Protein AF-A0P2T3-F1 (afdb_monomer)

Structure (mmCIF, N/CA/C/O backbone):
data_AF-A0P2T3-F1
#
_entry.id   AF-A0P2T3-F1
#
loop_
_atom_site.group_PDB
_atom_site.id
_atom_site.type_symbol
_atom_site.label_atom_id
_atom_site.label_alt_id
_atom_site.label_comp_id
_atom_site.label_asym_id
_atom_site.label_entity_id
_atom_site.label_seq_id
_atom_site.pdbx_PDB_ins_code
_atom_site.Cartn_x
_atom_site.Cartn_y
_atom_site.Cartn_z
_atom_site.occupancy
_atom_site.B_iso_or_equiv
_atom_site.auth_seq_id
_atom_site.auth_comp_id
_atom_site.auth_asym_id
_atom_site.auth_atom_id
_atom_site.pdbx_PDB_model_num
ATOM 1 N N . MET A 1 1 ? -27.610 -20.631 12.001 1.00 33.09 1 MET A N 1
ATOM 2 C CA . MET A 1 1 ? -28.183 -20.087 10.751 1.00 33.09 1 MET A CA 1
ATOM 3 C C . MET A 1 1 ? -27.305 -18.939 10.280 1.00 33.09 1 MET A C 1
ATOM 5 O O . MET A 1 1 ? -27.291 -17.907 10.931 1.00 33.09 1 MET A O 1
ATOM 9 N N . ARG A 1 2 ? -26.510 -19.128 9.223 1.00 37.62 2 ARG A N 1
ATOM 10 C CA . ARG A 1 2 ? -25.760 -18.044 8.573 1.00 37.62 2 ARG A CA 1
ATOM 11 C C .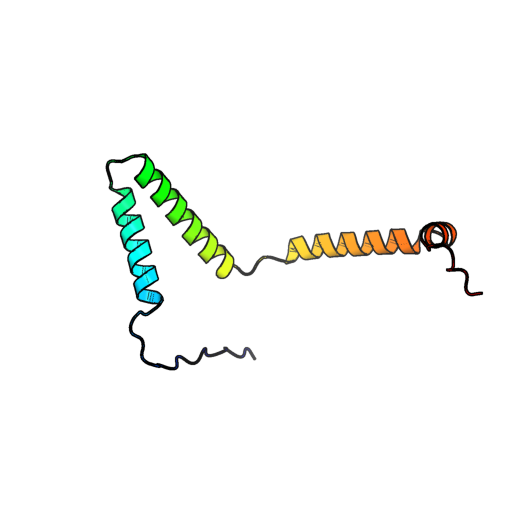 ARG A 1 2 ? -26.301 -17.927 7.154 1.00 37.62 2 ARG A C 1
ATOM 13 O O . ARG A 1 2 ? -26.164 -18.867 6.378 1.00 37.62 2 ARG A O 1
ATOM 20 N N . GLN A 1 3 ? -26.977 -16.823 6.850 1.00 42.22 3 GLN A N 1
ATOM 21 C CA . GLN A 1 3 ? -27.349 -16.497 5.479 1.00 42.22 3 GLN A CA 1
ATOM 22 C C . GLN A 1 3 ? -26.072 -16.110 4.728 1.00 42.22 3 GLN A C 1
ATOM 24 O O . GLN A 1 3 ? -25.438 -15.105 5.037 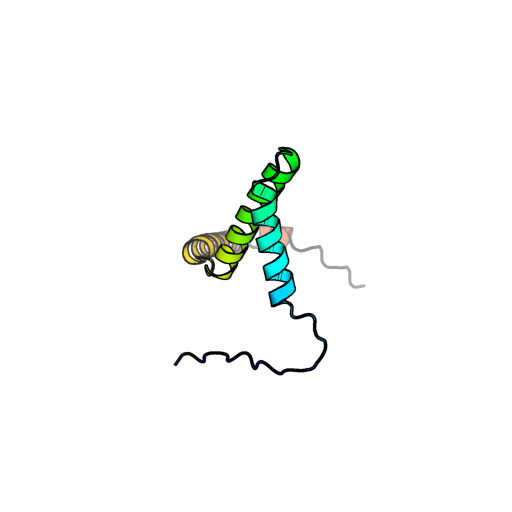1.00 42.22 3 GLN A O 1
ATOM 29 N N . MET A 1 4 ? -25.673 -16.944 3.769 1.00 31.72 4 MET A N 1
ATOM 30 C CA . MET A 1 4 ? -24.706 -16.576 2.741 1.00 31.72 4 MET A CA 1
ATOM 31 C C . MET A 1 4 ? -25.421 -15.642 1.765 1.00 31.72 4 MET A C 1
ATOM 33 O O . MET A 1 4 ? -26.318 -16.069 1.041 1.00 31.72 4 MET A O 1
ATOM 37 N N . CYS A 1 5 ? -25.043 -14.365 1.750 1.00 31.53 5 CYS A N 1
ATOM 38 C CA . CYS A 1 5 ? -25.449 -13.454 0.686 1.00 31.53 5 CYS A CA 1
ATOM 39 C C . CYS A 1 5 ? -24.787 -13.899 -0.624 1.00 31.53 5 CYS A C 1
ATOM 41 O O . CYS A 1 5 ? -23.613 -13.633 -0.873 1.00 31.53 5 CYS A O 1
ATOM 43 N N . THR A 1 6 ? -25.544 -14.586 -1.475 1.00 42.34 6 THR A N 1
ATOM 44 C CA . THR A 1 6 ? -25.169 -14.850 -2.864 1.00 42.34 6 THR A CA 1
ATOM 45 C C . THR A 1 6 ? -25.260 -13.550 -3.659 1.00 42.34 6 THR A C 1
ATOM 47 O O . THR A 1 6 ? -26.355 -13.097 -3.997 1.00 42.34 6 THR A O 1
ATOM 50 N N . VAL A 1 7 ? -24.116 -12.940 -3.973 1.00 43.72 7 VAL A N 1
ATOM 51 C CA . VAL A 1 7 ? -24.062 -11.822 -4.924 1.00 43.72 7 VAL A CA 1
ATOM 52 C C . VAL A 1 7 ? -24.366 -12.371 -6.320 1.00 43.72 7 VAL A C 1
ATOM 54 O O . VAL A 1 7 ? -23.559 -13.055 -6.948 1.00 43.72 7 VAL A O 1
ATOM 57 N N . SER A 1 8 ? -25.588 -12.100 -6.771 1.00 36.72 8 SER A N 1
ATOM 58 C CA . SER A 1 8 ? -26.141 -12.481 -8.069 1.00 36.72 8 SER A CA 1
ATOM 59 C C . SER A 1 8 ? -25.348 -11.840 -9.213 1.00 36.72 8 SER A C 1
ATOM 61 O O . SER A 1 8 ? -25.463 -10.643 -9.475 1.00 36.72 8 SER A O 1
ATOM 63 N N . ARG A 1 9 ? -24.589 -12.658 -9.946 1.00 47.00 9 ARG A N 1
ATOM 64 C CA . ARG A 1 9 ? -23.812 -12.264 -11.127 1.00 47.00 9 ARG A CA 1
ATOM 65 C C . ARG A 1 9 ? -24.748 -12.117 -12.340 1.00 47.00 9 ARG A C 1
ATOM 67 O O . ARG A 1 9 ? -24.907 -13.048 -13.122 1.00 47.00 9 ARG A O 1
ATOM 74 N N . LYS A 1 10 ? -25.423 -10.970 -12.485 1.00 42.31 10 LYS A N 1
ATOM 75 C CA . LYS A 1 10 ? -26.182 -10.657 -13.711 1.00 42.31 10 LYS A CA 1
ATOM 76 C C . LYS A 1 10 ? -25.234 -10.077 -14.763 1.00 42.31 10 LYS A C 1
ATOM 78 O O . LYS A 1 10 ? -24.703 -8.985 -14.606 1.00 42.31 10 LYS A O 1
ATOM 83 N N . SER A 1 11 ? -25.034 -10.872 -15.809 1.00 49.56 11 SER A N 1
ATOM 84 C CA . SER A 1 11 ? -24.475 -10.498 -17.107 1.00 49.56 11 SER A CA 1
ATOM 85 C C . SER A 1 11 ? -25.332 -9.406 -17.755 1.00 49.56 11 SER A C 1
ATOM 87 O O . SER A 1 11 ? -26.511 -9.640 -18.011 1.00 49.56 11 SER A O 1
ATOM 89 N N . LEU A 1 12 ? -24.744 -8.238 -18.024 1.00 42.19 12 LEU A N 1
ATOM 90 C CA . LEU A 1 12 ? -25.214 -7.291 -19.036 1.00 42.19 12 LEU A CA 1
ATOM 91 C C . LEU A 1 12 ? -23.986 -6.751 -19.780 1.00 42.19 12 LEU A C 1
ATOM 93 O O . LEU A 1 12 ? -23.000 -6.351 -19.164 1.00 42.19 12 LEU A O 1
ATOM 97 N N . GLY A 1 13 ? -24.044 -6.852 -21.108 1.00 42.91 13 GLY A N 1
ATOM 98 C CA . GLY A 1 13 ? -22.952 -6.607 -22.045 1.00 42.91 13 GLY A CA 1
ATOM 99 C C . GLY A 1 13 ? -22.345 -5.206 -21.964 1.00 42.91 13 GLY A C 1
ATOM 100 O O . GLY A 1 13 ? -23.036 -4.213 -21.759 1.00 42.91 13 GLY A O 1
ATOM 101 N N . GLY A 1 14 ? -21.027 -5.167 -22.149 1.00 39.50 14 GLY A N 1
ATOM 102 C CA . GLY A 1 14 ? -20.171 -3.990 -22.030 1.00 39.50 14 GLY A CA 1
ATOM 103 C C . GLY A 1 14 ? -18.766 -4.457 -21.674 1.00 39.50 14 GLY A C 1
ATOM 104 O O . GLY A 1 14 ? -18.350 -4.392 -20.523 1.00 39.50 14 GLY A O 1
ATOM 105 N N . THR A 1 15 ? -18.092 -5.068 -22.645 1.00 45.81 15 THR A N 1
ATOM 106 C CA . THR A 1 15 ? -16.933 -5.958 -22.492 1.00 45.81 15 THR A CA 1
ATOM 107 C C . THR A 1 15 ? -15.648 -5.223 -22.093 1.00 45.81 15 THR A C 1
ATOM 109 O O . THR A 1 15 ? -14.676 -5.171 -22.838 1.00 45.81 15 THR A O 1
ATOM 112 N N . GLN A 1 16 ? -15.610 -4.683 -20.880 1.00 46.03 16 GLN A N 1
ATOM 113 C CA . GLN A 1 16 ? -14.363 -4.529 -20.145 1.00 46.03 16 GLN A CA 1
ATOM 114 C C . GLN A 1 16 ? -14.628 -4.966 -18.714 1.00 46.03 16 GLN A C 1
ATOM 116 O O . GLN A 1 16 ? -15.098 -4.207 -17.867 1.00 46.03 16 GLN A O 1
ATOM 121 N N . ASP A 1 17 ? -14.397 -6.250 -18.485 1.00 48.78 17 ASP A N 1
ATOM 122 C CA . ASP A 1 17 ? -14.609 -6.839 -17.187 1.00 48.78 17 ASP A CA 1
ATOM 123 C C . ASP A 1 17 ? -13.588 -6.234 -16.190 1.00 48.78 17 ASP A C 1
ATOM 125 O O . ASP A 1 17 ? -12.413 -5.993 -16.489 1.00 48.78 17 ASP A O 1
ATOM 129 N N . TRP A 1 18 ? -14.055 -5.906 -14.989 1.00 42.66 18 TRP A N 1
ATOM 130 C CA . TRP A 1 18 ? -13.238 -5.273 -13.952 1.00 42.66 18 TRP A CA 1
ATOM 131 C C . TRP A 1 18 ? -12.142 -6.210 -13.404 1.00 42.66 18 TRP A C 1
ATOM 133 O O . TRP A 1 18 ? -11.209 -5.754 -12.742 1.00 42.66 18 TRP A O 1
ATOM 143 N N . TRP A 1 19 ? -12.221 -7.502 -13.717 1.00 45.81 19 TRP A N 1
ATOM 144 C CA . TRP A 1 19 ? -11.285 -8.561 -13.353 1.00 45.81 19 TRP A CA 1
ATOM 145 C C . TRP A 1 19 ? -10.085 -8.612 -14.331 1.00 45.81 19 TRP A C 1
ATOM 147 O O . TRP A 1 19 ? -8.951 -8.722 -13.870 1.00 45.81 19 TRP A O 1
ATOM 157 N N . THR A 1 20 ? -10.265 -8.390 -15.643 1.00 57.72 20 THR A N 1
ATOM 158 C CA . THR A 1 20 ? -9.188 -8.266 -16.647 1.00 57.72 20 THR A CA 1
ATOM 159 C C . THR A 1 20 ? -8.403 -6.980 -16.463 1.00 57.72 20 THR A C 1
ATOM 161 O O . THR A 1 20 ? -7.196 -6.957 -16.695 1.00 57.72 20 THR A O 1
ATOM 164 N N . ARG A 1 21 ? -9.044 -5.885 -16.028 1.00 58.69 21 ARG A N 1
ATOM 165 C CA . ARG A 1 21 ? -8.307 -4.650 -15.708 1.00 58.69 21 ARG A CA 1
ATOM 166 C C . ARG A 1 21 ? -7.400 -4.835 -14.481 1.00 58.69 21 ARG A C 1
ATOM 168 O O . ARG A 1 21 ? -6.272 -4.356 -14.516 1.00 58.69 21 ARG A O 1
ATOM 175 N N . ARG A 1 22 ? -7.844 -5.571 -13.452 1.00 61.88 22 ARG A N 1
ATOM 176 C CA . ARG A 1 22 ? -7.007 -5.931 -12.287 1.00 61.88 22 ARG A CA 1
ATOM 177 C C . ARG A 1 22 ? -5.894 -6.917 -12.647 1.00 61.88 22 ARG A C 1
ATOM 179 O O . ARG A 1 22 ? -4.761 -6.699 -12.237 1.00 61.88 22 ARG A O 1
ATOM 186 N N . GLY A 1 23 ? -6.192 -7.942 -13.447 1.00 74.31 23 GLY A N 1
ATOM 187 C CA . GLY A 1 23 ? -5.191 -8.916 -13.901 1.00 74.31 23 GLY A CA 1
ATOM 188 C C 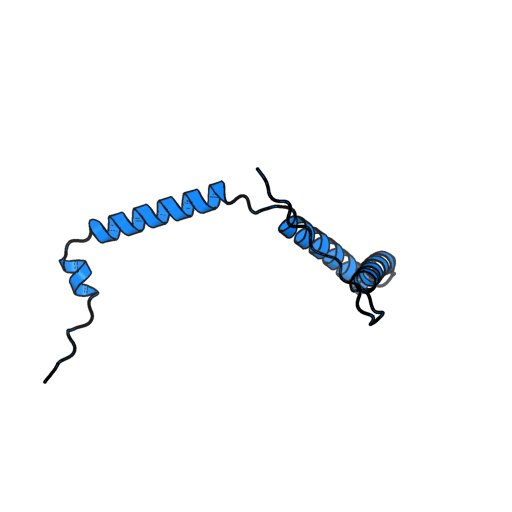. GLY A 1 23 ? -4.056 -8.272 -14.700 1.00 74.31 23 GLY A C 1
ATOM 189 O O . GLY A 1 23 ? -2.896 -8.598 -14.484 1.00 74.31 23 GLY A O 1
ATOM 190 N N . ARG A 1 24 ? -4.372 -7.282 -15.549 1.00 83.00 24 ARG A N 1
ATOM 191 C CA . ARG A 1 24 ? -3.356 -6.511 -16.284 1.00 83.00 24 ARG A CA 1
ATOM 192 C C . ARG A 1 24 ? -2.476 -5.640 -15.387 1.00 83.00 24 ARG A C 1
ATOM 194 O O . ARG A 1 24 ? -1.304 -5.483 -15.694 1.00 83.00 24 ARG A O 1
ATOM 201 N N . LEU A 1 25 ? -3.025 -5.073 -14.310 1.00 85.12 25 LEU A N 1
ATOM 202 C CA . LEU A 1 25 ? -2.236 -4.272 -13.371 1.00 85.12 25 LEU A CA 1
ATOM 203 C C . LEU A 1 25 ? -1.244 -5.141 -12.595 1.00 85.12 25 LEU A C 1
ATOM 205 O O . LEU A 1 25 ? -0.095 -4.750 -12.463 1.00 85.12 25 LEU A O 1
ATOM 209 N N . LEU A 1 26 ? -1.679 -6.306 -12.109 1.00 86.00 26 LEU A N 1
ATOM 210 C CA . LEU A 1 26 ? -0.795 -7.230 -11.393 1.00 86.00 26 LEU A CA 1
ATOM 211 C C . LEU A 1 26 ? 0.324 -7.750 -12.300 1.00 86.00 26 LEU A C 1
ATOM 213 O O . LEU A 1 26 ? 1.481 -7.647 -11.924 1.00 86.00 26 LEU A O 1
ATOM 217 N N . ALA A 1 27 ? -0.009 -8.176 -13.523 1.00 88.81 27 ALA A N 1
ATOM 218 C CA . ALA A 1 27 ? 0.995 -8.597 -14.501 1.00 88.81 27 ALA A CA 1
ATOM 219 C C . ALA A 1 27 ? 2.002 -7.478 -14.818 1.00 88.81 27 ALA A C 1
ATOM 221 O O . ALA A 1 27 ? 3.200 -7.717 -14.848 1.00 88.81 27 ALA A O 1
ATOM 222 N N . TRP A 1 28 ? 1.530 -6.236 -14.978 1.00 91.50 28 TRP A N 1
ATOM 223 C CA . TRP A 1 28 ? 2.429 -5.101 -15.184 1.00 91.50 28 TRP A CA 1
ATOM 224 C C . TRP A 1 28 ? 3.314 -4.814 -13.966 1.00 91.50 28 TRP A C 1
ATOM 226 O O . TRP A 1 28 ? 4.462 -4.430 -14.144 1.00 91.50 28 TRP A O 1
ATOM 236 N N . ILE A 1 29 ? 2.803 -4.971 -12.739 1.00 89.69 29 ILE A N 1
ATOM 237 C CA . ILE A 1 29 ? 3.611 -4.805 -11.522 1.00 89.69 29 ILE A CA 1
ATOM 238 C C . ILE A 1 29 ? 4.716 -5.863 -11.476 1.00 89.69 29 ILE A C 1
ATOM 240 O O . ILE A 1 29 ? 5.850 -5.506 -11.166 1.00 89.69 29 ILE A O 1
ATOM 244 N N . ASP A 1 30 ? 4.402 -7.114 -11.818 1.00 89.12 30 ASP A N 1
ATOM 245 C CA . ASP A 1 30 ? 5.379 -8.206 -11.861 1.00 89.12 30 ASP A CA 1
ATOM 246 C C . ASP A 1 30 ? 6.457 -7.934 -12.922 1.00 89.12 30 ASP A C 1
ATOM 248 O O . ASP A 1 30 ? 7.642 -7.915 -12.595 1.00 89.12 30 ASP A O 1
ATOM 252 N N . ASP A 1 31 ? 6.057 -7.577 -14.148 1.00 90.56 31 ASP A N 1
ATOM 253 C CA . ASP A 1 31 ? 6.986 -7.181 -15.218 1.00 90.56 31 ASP A CA 1
ATOM 254 C C . ASP A 1 31 ? 7.830 -5.957 -14.815 1.00 90.56 31 ASP A C 1
ATOM 256 O O . ASP A 1 31 ? 9.000 -5.828 -15.183 1.00 90.56 31 ASP A O 1
ATOM 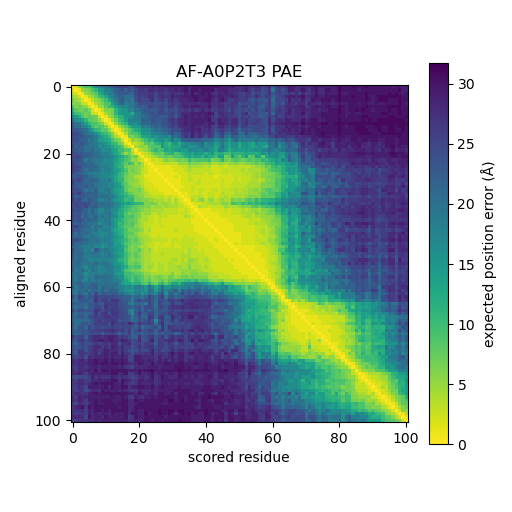260 N N . ALA A 1 32 ? 7.248 -5.036 -14.037 1.00 89.75 32 ALA A N 1
ATOM 261 C CA . ALA A 1 32 ? 7.904 -3.799 -13.643 1.00 89.75 32 ALA A CA 1
ATOM 262 C C . ALA A 1 32 ? 8.990 -3.962 -12.575 1.00 89.75 32 ALA A C 1
ATOM 264 O O . ALA A 1 32 ? 9.831 -3.070 -12.416 1.00 89.75 32 ALA A O 1
ATOM 265 N N . ILE A 1 33 ? 8.992 -5.085 -11.855 1.00 88.94 33 ILE A N 1
ATOM 266 C CA . ILE A 1 33 ? 10.041 -5.433 -10.891 1.00 88.94 33 ILE A CA 1
ATOM 267 C C . ILE A 1 33 ? 11.340 -5.820 -11.611 1.00 88.94 33 ILE A C 1
ATOM 269 O O . ILE A 1 33 ? 12.416 -5.560 -11.072 1.00 88.94 33 ILE A O 1
ATOM 273 N N . ASP A 1 34 ? 11.242 -6.362 -12.824 1.00 89.38 34 ASP A N 1
ATOM 274 C CA . ASP A 1 34 ? 12.387 -6.838 -13.605 1.00 89.38 34 ASP A CA 1
ATOM 275 C C . ASP A 1 34 ? 13.014 -5.749 -14.497 1.00 89.38 34 ASP A C 1
ATOM 277 O O . ASP A 1 34 ? 14.027 -5.985 -15.160 1.00 89.38 34 ASP A O 1
ATOM 281 N N . PHE A 1 35 ? 12.463 -4.528 -14.510 1.00 89.12 35 PHE A N 1
ATOM 282 C CA . PHE A 1 35 ? 13.082 -3.411 -15.225 1.00 89.12 35 PHE A CA 1
ATOM 283 C C . PHE A 1 35 ? 14.361 -2.920 -14.539 1.00 89.12 35 PHE A C 1
ATOM 285 O O . PHE A 1 35 ? 14.395 -2.652 -13.339 1.00 89.12 35 PHE A O 1
ATOM 292 N N . ASP A 1 36 ? 15.376 -2.634 -15.355 1.00 86.31 36 ASP A N 1
ATOM 293 C CA . ASP A 1 36 ? 16.678 -2.102 -14.919 1.00 86.31 36 ASP A CA 1
ATOM 294 C C . ASP A 1 36 ? 16.605 -0.639 -14.420 1.00 86.31 36 ASP A C 1
ATOM 296 O O . ASP A 1 36 ? 17.575 -0.053 -13.933 1.00 86.31 36 ASP A O 1
ATOM 300 N N . LEU A 1 37 ? 15.422 -0.015 -14.508 1.00 92.56 37 LEU A N 1
ATOM 301 C CA . LEU A 1 37 ? 15.186 1.320 -13.976 1.00 92.56 37 LEU A CA 1
ATOM 302 C C . LEU A 1 37 ? 14.751 1.253 -12.506 1.00 92.56 37 LEU A C 1
ATOM 304 O O . LEU A 1 37 ? 13.583 1.038 -12.178 1.00 92.56 37 LEU A O 1
ATOM 308 N N . ILE A 1 38 ? 15.704 1.541 -11.617 1.00 90.75 38 ILE A N 1
ATOM 309 C CA . ILE A 1 38 ? 15.565 1.444 -10.153 1.00 90.75 38 ILE A CA 1
ATOM 310 C C . ILE A 1 38 ? 14.319 2.167 -9.607 1.00 90.75 38 ILE A C 1
ATOM 312 O O . ILE A 1 38 ? 13.701 1.688 -8.654 1.00 90.75 38 ILE A O 1
ATOM 316 N N . SER A 1 39 ? 13.940 3.318 -10.170 1.00 91.88 39 SER A N 1
ATOM 317 C CA . SER A 1 39 ? 12.763 4.075 -9.719 1.00 91.88 39 SER A CA 1
ATOM 318 C C . SER A 1 39 ? 11.450 3.339 -9.995 1.00 91.88 39 SER A C 1
ATOM 320 O O . SER A 1 39 ? 10.589 3.296 -9.116 1.00 91.88 39 SER A O 1
ATOM 322 N N . ILE A 1 40 ? 11.318 2.718 -11.170 1.00 90.38 40 ILE A N 1
ATOM 323 C CA . ILE A 1 40 ? 10.138 1.934 -11.552 1.00 90.38 40 ILE A CA 1
ATOM 324 C C . ILE A 1 40 ? 10.065 0.658 -10.716 1.00 90.38 40 ILE A C 1
ATOM 326 O O . ILE A 1 40 ? 9.027 0.397 -10.113 1.00 90.38 40 ILE A O 1
ATOM 330 N N . MET A 1 41 ? 11.178 -0.067 -10.580 1.00 93.50 41 MET A N 1
ATOM 331 C CA . MET A 1 41 ? 11.242 -1.273 -9.749 1.00 93.50 41 MET A CA 1
ATOM 332 C C . MET A 1 41 ? 10.810 -0.987 -8.300 1.00 93.50 41 MET A C 1
ATOM 334 O O . MET A 1 41 ? 10.017 -1.727 -7.716 1.00 93.50 41 MET A O 1
ATOM 338 N N . ARG A 1 42 ? 11.317 0.096 -7.690 1.00 93.56 42 ARG A N 1
ATOM 339 C CA . ARG A 1 42 ? 10.948 0.474 -6.313 1.00 93.56 42 ARG A CA 1
ATOM 340 C C . ARG A 1 42 ? 9.464 0.799 -6.195 1.00 93.56 42 ARG A C 1
ATOM 342 O O . ARG A 1 42 ? 8.827 0.354 -5.243 1.00 93.56 42 ARG A O 1
ATOM 349 N N . PHE A 1 43 ? 8.923 1.541 -7.157 1.00 92.56 43 P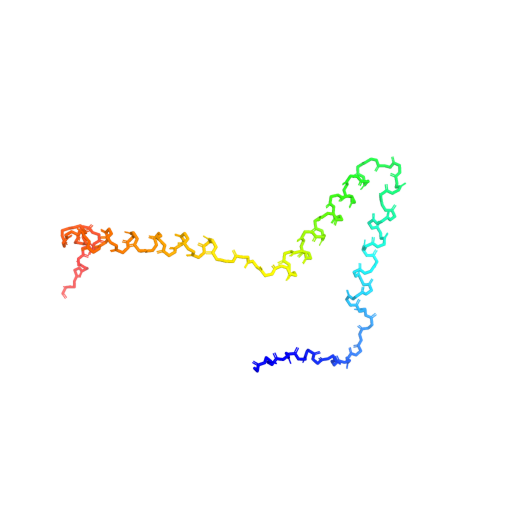HE A N 1
ATOM 350 C CA . PHE A 1 43 ? 7.501 1.857 -7.197 1.00 92.56 43 PHE A CA 1
ATOM 351 C C . PHE A 1 43 ? 6.639 0.592 -7.328 1.00 92.56 43 PHE A C 1
ATOM 353 O O . PHE A 1 43 ? 5.667 0.442 -6.587 1.00 92.56 43 PHE A O 1
ATOM 360 N N . ALA A 1 44 ? 7.019 -0.340 -8.206 1.00 93.19 44 ALA A N 1
ATOM 361 C CA . ALA A 1 44 ? 6.308 -1.598 -8.418 1.00 93.19 44 ALA A CA 1
ATOM 362 C C . ALA A 1 44 ? 6.286 -2.467 -7.150 1.00 93.19 44 ALA A C 1
ATOM 364 O O . ALA A 1 44 ? 5.224 -2.933 -6.742 1.00 93.19 44 ALA A O 1
ATOM 365 N N . ARG A 1 45 ? 7.424 -2.597 -6.451 1.00 91.38 45 ARG A N 1
ATOM 366 C CA . ARG A 1 45 ? 7.505 -3.347 -5.184 1.00 91.38 45 ARG A CA 1
ATOM 367 C C . ARG A 1 45 ? 6.603 -2.775 -4.092 1.00 91.38 45 ARG A C 1
ATOM 369 O O . ARG A 1 45 ? 5.887 -3.532 -3.442 1.00 91.38 45 ARG A O 1
ATOM 376 N N . VAL A 1 46 ? 6.633 -1.454 -3.892 1.00 93.50 46 VAL A N 1
ATOM 377 C CA . VAL A 1 46 ? 5.771 -0.786 -2.899 1.00 93.50 46 VAL A CA 1
ATOM 378 C C . VAL A 1 46 ? 4.299 -0.966 -3.270 1.00 93.50 46 VAL A C 1
ATOM 380 O O . VAL A 1 46 ? 3.502 -1.376 -2.433 1.00 93.50 46 VAL A O 1
ATOM 383 N N . SER A 1 47 ? 3.959 -0.774 -4.545 1.00 90.69 47 SER A N 1
ATOM 384 C CA . SER A 1 47 ? 2.589 -0.947 -5.040 1.00 90.69 47 SER A CA 1
ATOM 385 C C . SER A 1 47 ? 2.072 -2.376 -4.841 1.00 90.69 47 SER A C 1
ATOM 387 O O . SER A 1 47 ? 0.922 -2.563 -4.447 1.00 90.69 47 SER A O 1
ATOM 389 N N . GLY A 1 48 ? 2.911 -3.393 -5.071 1.00 89.25 48 GLY A N 1
ATOM 390 C CA . GLY A 1 48 ? 2.562 -4.793 -4.818 1.00 89.25 48 GLY A CA 1
ATOM 391 C C . GLY A 1 48 ? 2.274 -5.071 -3.340 1.00 89.25 48 GLY A C 1
ATOM 392 O O . GLY A 1 48 ? 1.264 -5.696 -3.014 1.00 89.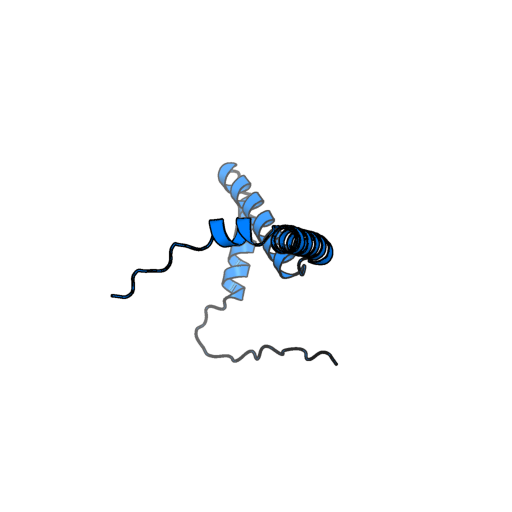25 48 GLY A O 1
ATOM 393 N N . HIS A 1 49 ? 3.111 -4.547 -2.440 1.00 89.62 49 HIS A N 1
ATOM 394 C CA . HIS A 1 49 ? 2.902 -4.667 -0.995 1.00 89.62 49 HIS A CA 1
ATOM 395 C C . HIS A 1 49 ? 1.612 -3.972 -0.533 1.00 89.62 49 HIS A C 1
ATOM 397 O O . HIS A 1 49 ? 0.859 -4.530 0.265 1.00 89.62 49 HIS A O 1
ATOM 403 N N . ASP A 1 50 ? 1.316 -2.781 -1.055 1.00 89.06 50 ASP A N 1
ATOM 404 C CA . ASP A 1 50 ? 0.103 -2.038 -0.702 1.00 89.06 50 ASP A CA 1
ATOM 405 C C . ASP A 1 50 ? -1.167 -2.766 -1.152 1.00 89.06 50 ASP A C 1
ATOM 407 O O . ASP A 1 50 ? -2.147 -2.824 -0.407 1.00 89.06 50 ASP A O 1
ATOM 411 N N . ILE A 1 51 ? -1.149 -3.380 -2.339 1.00 89.06 51 ILE A N 1
ATOM 412 C CA . ILE A 1 51 ? -2.263 -4.209 -2.818 1.00 89.06 51 ILE A CA 1
ATOM 413 C C . ILE A 1 51 ? -2.502 -5.385 -1.869 1.00 89.06 51 ILE A C 1
ATOM 415 O O . ILE A 1 51 ? -3.653 -5.678 -1.541 1.00 89.06 51 ILE A O 1
ATOM 419 N N . GLU A 1 52 ? -1.439 -6.045 -1.417 1.00 86.44 52 GLU A N 1
ATOM 420 C CA . GLU A 1 52 ? -1.547 -7.165 -0.485 1.00 86.44 52 GLU A CA 1
ATOM 421 C C . GLU A 1 52 ? -2.032 -6.716 0.899 1.00 86.44 52 GLU A C 1
ATOM 423 O O . GLU A 1 52 ? -2.903 -7.348 1.489 1.00 86.44 52 GLU A O 1
ATOM 428 N N . SER A 1 53 ? -1.564 -5.565 1.381 1.00 86.25 53 SER A N 1
ATOM 429 C CA . SER A 1 53 ? -2.057 -4.939 2.611 1.00 86.25 53 SER A CA 1
ATOM 430 C C . SER A 1 53 ? -3.556 -4.628 2.535 1.00 86.25 53 SER A C 1
ATOM 432 O O . SER A 1 53 ? -4.309 -4.951 3.453 1.00 86.25 53 SER A O 1
ATOM 434 N N . ILE A 1 54 ? -4.025 -4.073 1.413 1.00 86.38 54 ILE A N 1
ATOM 435 C CA . ILE A 1 54 ? -5.448 -3.785 1.194 1.00 86.38 54 ILE A CA 1
ATOM 436 C C . ILE A 1 54 ? -6.268 -5.076 1.153 1.00 86.38 54 ILE A C 1
ATOM 438 O O . ILE A 1 54 ? -7.335 -5.128 1.762 1.00 86.38 54 ILE A O 1
ATOM 442 N N . LYS A 1 55 ? -5.793 -6.124 0.468 1.00 85.88 55 LYS A N 1
ATOM 443 C CA . LYS A 1 55 ? -6.467 -7.432 0.488 1.00 85.88 55 LYS A CA 1
ATOM 444 C C . LYS A 1 55 ? -6.560 -7.968 1.909 1.00 85.88 55 LYS A C 1
ATOM 446 O O . LYS A 1 55 ? -7.652 -8.308 2.345 1.00 85.88 55 LYS A O 1
ATOM 451 N N . ASN A 1 56 ? -5.457 -7.937 2.652 1.00 84.06 56 ASN A N 1
ATOM 452 C CA . ASN A 1 56 ? -5.419 -8.384 4.037 1.00 84.06 56 ASN A CA 1
ATOM 453 C C . ASN A 1 56 ? -6.354 -7.571 4.934 1.00 84.06 56 ASN A C 1
ATOM 455 O O . ASN A 1 56 ? -6.987 -8.150 5.807 1.00 84.06 56 ASN A O 1
ATOM 459 N N . ALA A 1 57 ? -6.497 -6.265 4.708 1.00 82.12 57 ALA A N 1
ATOM 460 C CA . ALA A 1 57 ? -7.434 -5.415 5.441 1.00 82.12 57 ALA A CA 1
ATOM 461 C C . ALA A 1 57 ? -8.909 -5.697 5.100 1.00 82.12 57 ALA A C 1
ATOM 463 O O . ALA A 1 57 ? -9.785 -5.462 5.927 1.00 82.12 57 ALA A O 1
ATOM 464 N N . ILE A 1 58 ? -9.195 -6.178 3.886 1.00 83.38 58 ILE A N 1
ATOM 465 C CA . ILE A 1 58 ? -10.544 -6.589 3.471 1.00 83.38 58 ILE A CA 1
ATOM 466 C C . ILE A 1 58 ? -10.863 -7.999 3.987 1.00 83.38 58 ILE A C 1
ATOM 468 O O . ILE A 1 58 ? -11.985 -8.258 4.417 1.00 83.38 58 ILE A O 1
ATOM 472 N N . GLU A 1 59 ? -9.898 -8.917 3.918 1.00 83.44 59 GLU A N 1
ATOM 473 C CA . GLU A 1 59 ? -10.051 -10.317 4.327 1.00 83.44 59 GLU A CA 1
ATOM 474 C C . GLU A 1 59 ? -10.026 -10.479 5.849 1.00 83.44 59 GLU A C 1
ATOM 476 O O . GLU A 1 59 ? -10.806 -11.251 6.413 1.00 83.44 59 GLU A O 1
ATOM 481 N N . SER A 1 60 ? -9.173 -9.717 6.530 1.00 71.56 60 SER A N 1
ATOM 482 C CA . SER A 1 60 ? -9.154 -9.653 7.985 1.00 71.56 60 SER A CA 1
ATOM 483 C C . SER A 1 60 ? -10.238 -8.694 8.449 1.00 71.56 60 SER A C 1
ATOM 485 O O . SER A 1 60 ? -10.074 -7.476 8.406 1.00 71.56 60 SER A O 1
ATOM 487 N N . PHE A 1 61 ? -11.342 -9.237 8.963 1.00 62.50 61 PHE A N 1
ATOM 488 C CA . PHE A 1 61 ? -12.225 -8.436 9.803 1.00 62.50 61 PHE A CA 1
ATOM 489 C C . PHE A 1 61 ? -11.413 -7.910 10.985 1.00 62.50 61 PHE A C 1
ATOM 491 O O . PHE A 1 61 ? -10.759 -8.676 11.696 1.00 62.50 61 PHE A O 1
ATOM 498 N N . TRP A 1 62 ? -11.429 -6.591 11.154 1.00 65.25 62 TRP A N 1
ATOM 499 C CA . TRP A 1 62 ? -10.685 -5.905 12.197 1.00 65.25 62 TRP A CA 1
ATOM 500 C C . TRP A 1 62 ? -10.980 -6.556 13.556 1.00 65.25 62 TRP A C 1
ATOM 502 O O . TRP A 1 62 ? -12.141 -6.778 13.904 1.00 65.25 62 TRP A O 1
ATOM 512 N N . SER A 1 63 ? -9.930 -6.906 14.306 1.00 63.84 63 SER A N 1
ATOM 513 C CA . SER A 1 63 ? -10.056 -7.433 15.668 1.00 63.84 63 SER A CA 1
ATOM 514 C C . SER A 1 63 ? -10.511 -6.303 16.591 1.00 63.84 63 SER A C 1
ATOM 516 O O . SER A 1 63 ? -9.711 -5.705 17.312 1.00 63.84 63 SER A O 1
ATOM 518 N N . ASP A 1 64 ? -11.807 -6.016 16.571 1.00 64.94 64 ASP A N 1
ATOM 519 C CA . ASP A 1 64 ? -12.396 -4.921 17.337 1.00 64.94 64 ASP A CA 1
ATOM 520 C C . ASP A 1 64 ? -12.358 -5.183 18.853 1.00 64.94 64 ASP A C 1
ATOM 522 O O . ASP A 1 64 ? -12.505 -4.269 19.644 1.00 64.94 64 ASP A O 1
ATOM 526 N N . GLY A 1 65 ? -12.039 -6.401 19.309 1.00 69.62 65 GLY A N 1
ATOM 527 C CA . GLY A 1 65 ? -12.098 -6.752 20.734 1.00 69.62 65 GLY A CA 1
ATOM 528 C C . GLY A 1 65 ? -11.238 -5.874 21.660 1.00 69.62 65 GLY A C 1
ATOM 529 O O . GLY A 1 65 ? -11.694 -5.466 22.730 1.00 69.62 65 GLY A O 1
ATOM 530 N N . GLN A 1 66 ? -10.000 -5.542 21.269 1.00 73.62 66 GLN A N 1
ATOM 531 C CA . GLN A 1 66 ? -9.119 -4.701 22.098 1.00 73.62 66 GLN A CA 1
ATOM 532 C C . GLN A 1 66 ? -9.441 -3.207 21.949 1.00 73.62 66 GLN A C 1
ATOM 534 O O . GLN A 1 66 ? -9.318 -2.456 22.922 1.00 73.62 66 GLN A O 1
ATOM 539 N N . ALA A 1 67 ? -9.866 -2.778 20.758 1.00 76.12 67 ALA A N 1
ATOM 540 C CA . ALA A 1 67 ? -10.236 -1.396 20.470 1.00 76.12 67 ALA A CA 1
ATOM 541 C C . ALA A 1 67 ? -11.590 -1.032 21.105 1.00 76.12 67 ALA A C 1
ATOM 543 O O . ALA A 1 67 ? -11.665 -0.042 21.836 1.00 76.12 67 ALA A O 1
ATO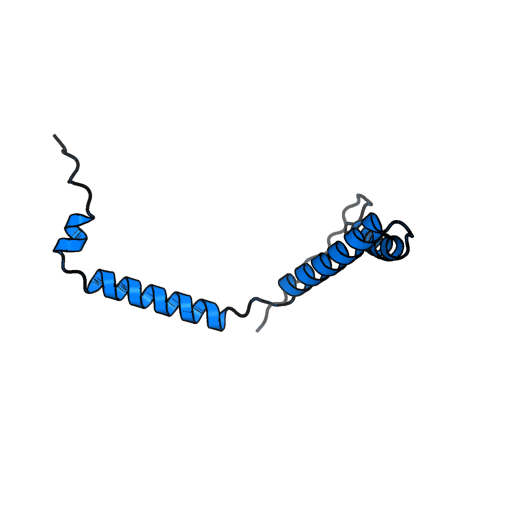M 544 N N . GLU A 1 68 ? -12.622 -1.868 20.952 1.00 77.62 68 GLU A N 1
ATOM 545 C CA . GLU A 1 68 ? -13.911 -1.750 21.647 1.00 77.62 68 GLU A CA 1
ATOM 546 C C . GLU A 1 68 ? -13.737 -1.719 23.160 1.00 77.62 68 GLU A C 1
ATOM 548 O O . GLU A 1 68 ? -14.364 -0.894 23.823 1.00 77.62 68 GLU A O 1
ATOM 553 N N . GLY A 1 69 ? -12.869 -2.572 23.717 1.00 83.62 69 GLY A N 1
ATOM 554 C CA . GLY A 1 69 ? -12.585 -2.588 25.151 1.00 83.62 69 GLY A CA 1
ATOM 555 C C . GLY A 1 69 ? -12.070 -1.237 25.654 1.00 83.62 69 GLY A C 1
ATOM 556 O O . GLY A 1 69 ? -12.606 -0.686 26.617 1.00 83.62 69 GLY A O 1
ATOM 557 N N . GLN A 1 70 ? -11.081 -0.660 24.963 1.00 85.25 70 GLN A N 1
ATOM 558 C CA . GLN A 1 70 ? -10.530 0.656 25.306 1.00 85.25 70 GLN A CA 1
ATOM 559 C C . GLN A 1 70 ? -11.566 1.767 25.127 1.00 85.25 70 GLN A C 1
ATOM 561 O O . GLN A 1 70 ? -11.745 2.591 26.023 1.00 85.25 70 GLN A O 1
ATOM 566 N N . ILE A 1 71 ? -12.308 1.760 24.017 1.00 84.75 71 ILE A N 1
ATOM 567 C CA . ILE A 1 71 ? -13.360 2.745 23.743 1.00 84.75 71 ILE A CA 1
ATOM 568 C C . ILE A 1 71 ? -14.465 2.672 24.807 1.00 84.75 71 ILE A C 1
ATOM 570 O O . ILE A 1 71 ? -14.922 3.714 25.279 1.00 84.75 71 ILE A O 1
ATOM 574 N N . ASN A 1 72 ? -14.882 1.479 25.238 1.00 86.25 72 ASN A N 1
ATOM 575 C CA . ASN A 1 72 ? -15.894 1.325 26.285 1.00 86.25 72 ASN A CA 1
ATOM 576 C C . ASN A 1 72 ? -15.393 1.764 27.662 1.00 86.25 72 ASN A C 1
ATOM 578 O O . ASN A 1 72 ? -16.144 2.398 28.406 1.00 86.25 72 ASN A O 1
ATOM 582 N N . CYS A 1 73 ? -14.133 1.488 27.998 1.00 86.38 73 CYS A N 1
ATOM 583 C CA . CYS A 1 73 ? -13.514 2.008 29.217 1.00 86.38 73 CYS A CA 1
ATOM 584 C C . CYS A 1 73 ? -13.490 3.542 29.216 1.00 86.38 73 CYS A C 1
ATOM 586 O O . CYS A 1 73 ? -13.848 4.174 30.212 1.00 86.38 73 CYS A O 1
ATOM 588 N N . LEU A 1 74 ? -13.144 4.146 28.079 1.00 87.38 74 LEU A N 1
ATOM 589 C CA . LEU A 1 74 ? -13.090 5.597 27.914 1.00 87.38 74 LEU A CA 1
ATOM 590 C C . LEU A 1 74 ? -14.488 6.229 27.992 1.00 87.38 74 LEU A C 1
ATOM 592 O O . LEU A 1 74 ? -14.677 7.217 28.701 1.00 87.38 74 LEU A O 1
ATOM 596 N N . LYS A 1 75 ? -15.494 5.611 27.357 1.00 85.25 75 LYS A N 1
ATOM 597 C CA . LYS A 1 75 ? -16.908 6.008 27.474 1.00 85.25 75 LYS A CA 1
ATOM 598 C C . LYS A 1 75 ? -17.404 5.921 28.918 1.00 85.25 75 LYS A C 1
ATOM 600 O O . LYS A 1 75 ? -18.081 6.837 29.381 1.00 85.25 75 LYS A O 1
ATOM 605 N N . ARG A 1 76 ? -17.035 4.866 29.652 1.00 81.62 76 ARG A N 1
ATOM 606 C CA . ARG A 1 76 ? -17.391 4.703 31.071 1.00 81.62 76 ARG A CA 1
ATOM 607 C C . ARG A 1 76 ? -16.731 5.767 31.950 1.00 81.62 76 ARG A C 1
ATOM 609 O O . ARG A 1 76 ? -17.413 6.356 32.780 1.00 81.62 76 ARG A O 1
ATOM 616 N N . SER A 1 77 ? -15.447 6.057 31.741 1.00 78.44 77 SER A N 1
ATOM 617 C CA . SER A 1 77 ? -14.727 7.115 32.467 1.00 78.44 77 SER A CA 1
ATOM 618 C C . SER A 1 77 ? -15.303 8.505 32.171 1.00 78.44 77 SER A C 1
ATOM 620 O O . SER A 1 77 ? -15.567 9.282 33.083 1.00 78.44 77 SER A O 1
ATOM 622 N N . SER A 1 78 ? -15.615 8.800 30.906 1.00 77.50 78 SER A N 1
ATOM 623 C CA . SER A 1 78 ? -16.267 10.054 30.510 1.00 77.50 78 SER A CA 1
ATOM 624 C C . SER A 1 78 ? -17.663 10.216 31.131 1.00 77.50 78 SER A C 1
ATOM 626 O O . SER A 1 78 ? -17.991 11.298 31.628 1.00 77.50 78 SER A O 1
ATOM 628 N N . ALA A 1 79 ? -18.458 9.139 31.178 1.00 75.19 79 ALA A N 1
ATOM 629 C CA . ALA A 1 79 ? -19.750 9.127 31.861 1.00 75.19 79 ALA A CA 1
ATOM 630 C C . ALA A 1 79 ? -19.603 9.349 33.375 1.00 75.19 79 ALA A C 1
ATOM 632 O O . ALA A 1 79 ? -20.342 10.149 33.939 1.00 75.19 79 ALA A O 1
ATOM 633 N N . GLN A 1 80 ? -18.617 8.717 34.023 1.00 72.50 80 GLN A N 1
ATOM 634 C CA . GLN A 1 80 ? -18.336 8.902 35.451 1.00 72.50 80 GLN A CA 1
ATOM 635 C C . GLN A 1 80 ? -17.882 10.333 35.762 1.00 72.50 80 GLN A C 1
ATOM 637 O O . GLN A 1 80 ? -18.337 10.922 36.736 1.00 72.50 80 GLN A O 1
ATOM 642 N N . ASN A 1 81 ? -17.035 10.916 34.913 1.00 74.25 81 ASN A N 1
ATOM 643 C CA . ASN A 1 81 ? -16.564 12.291 35.071 1.00 74.25 81 ASN A CA 1
ATOM 644 C C . ASN A 1 81 ? -17.696 13.304 34.875 1.00 74.25 81 ASN A C 1
ATOM 646 O O . ASN A 1 81 ? -17.717 14.330 35.542 1.00 74.25 81 ASN A O 1
ATOM 650 N N . THR A 1 82 ? -18.659 13.012 33.998 1.00 62.81 82 THR A N 1
ATOM 651 C CA . THR A 1 82 ? -19.833 13.873 33.786 1.00 62.81 82 THR A CA 1
ATOM 652 C C . THR A 1 82 ? -20.881 13.693 34.888 1.00 62.81 82 THR A C 1
ATOM 654 O O . THR A 1 82 ? -21.486 14.670 35.308 1.00 62.81 82 THR A O 1
ATOM 657 N N . ALA A 1 83 ? -21.086 12.469 35.384 1.00 63.50 83 ALA A N 1
ATOM 658 C CA . ALA A 1 83 ? -22.043 12.175 36.453 1.00 63.50 83 ALA A CA 1
ATOM 659 C C . ALA A 1 83 ? -21.522 12.545 37.855 1.00 63.50 83 ALA A C 1
ATOM 661 O O . ALA A 1 83 ? -22.311 12.872 38.735 1.00 63.50 83 ALA A O 1
ATOM 662 N N . GLY A 1 84 ? -20.203 12.492 38.068 1.00 65.31 84 GLY A N 1
ATOM 663 C CA . GLY A 1 84 ? -19.528 12.925 39.296 1.00 65.31 84 GLY A CA 1
ATOM 664 C C . GLY A 1 84 ? -19.183 14.416 39.319 1.00 65.31 84 GLY A C 1
ATOM 665 O O . GLY A 1 84 ? -18.865 14.959 40.374 1.00 65.31 84 GLY A O 1
ATOM 666 N N . ALA A 1 85 ? -19.273 15.100 38.177 1.00 63.19 85 ALA A N 1
ATOM 667 C CA . ALA A 1 85 ? -19.257 16.550 38.129 1.00 63.19 85 ALA A CA 1
ATOM 668 C C . ALA A 1 85 ? -20.575 17.067 38.723 1.00 63.19 85 ALA A C 1
ATOM 670 O O . ALA A 1 85 ? -21.648 16.851 38.161 1.00 63.19 85 ALA A O 1
ATOM 671 N N . GLY A 1 86 ? -20.503 17.740 39.875 1.00 65.69 86 GLY A N 1
ATOM 672 C CA . GLY A 1 86 ? -21.672 18.369 40.489 1.00 65.69 86 GLY A CA 1
ATOM 673 C C . GLY A 1 86 ? -22.413 19.287 39.499 1.00 65.69 86 GLY A 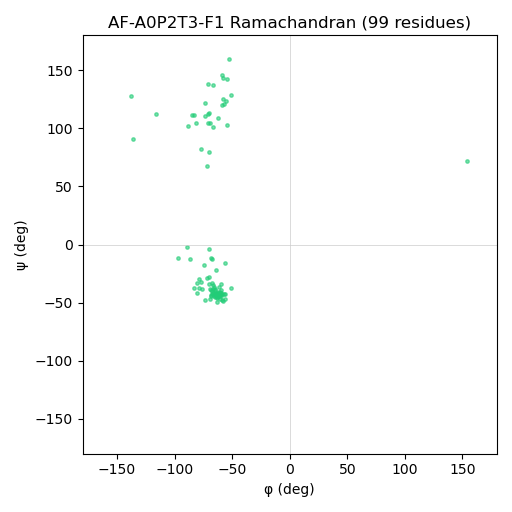C 1
ATOM 674 O O . GLY A 1 86 ? -21.823 19.753 38.518 1.00 65.69 86 GLY A O 1
ATOM 675 N N . PRO A 1 87 ? -23.696 19.606 39.749 1.00 67.88 87 PRO A N 1
ATOM 676 C CA . PRO A 1 87 ? -24.538 20.385 38.829 1.00 67.88 87 PRO A CA 1
ATOM 677 C C . PRO A 1 87 ? -23.953 21.762 38.464 1.00 67.88 87 PRO A C 1
ATOM 679 O O . PRO A 1 87 ? -24.369 22.382 37.490 1.00 67.88 87 PRO A O 1
ATOM 682 N N . GLU A 1 88 ? -22.977 22.229 39.234 1.00 66.50 88 GLU A N 1
ATOM 683 C CA . GLU A 1 88 ? -22.204 23.452 39.042 1.00 66.50 88 GLU A CA 1
ATOM 684 C C . GLU A 1 88 ? -21.352 23.443 37.759 1.00 66.50 88 GLU A C 1
ATOM 686 O O . GLU A 1 88 ? -21.367 24.414 37.005 1.00 66.50 88 GLU A O 1
ATOM 691 N N . LEU A 1 89 ? -20.688 22.324 37.439 1.00 67.50 89 LEU A N 1
ATOM 692 C CA . LEU A 1 89 ? -19.871 22.186 36.223 1.00 67.50 89 LEU A CA 1
ATOM 693 C C . LEU A 1 89 ? -20.731 21.961 34.971 1.00 67.50 89 LEU A C 1
ATOM 695 O O . LEU A 1 89 ? -20.388 22.429 33.885 1.00 67.50 89 LEU A O 1
ATOM 699 N N . LEU A 1 90 ? -21.880 21.293 35.123 1.00 67.62 90 LEU A N 1
ATOM 700 C CA . LEU A 1 90 ? -22.880 21.164 34.059 1.00 67.62 90 LEU A CA 1
ATOM 701 C C . LEU A 1 90 ? -23.524 22.522 33.734 1.00 67.62 90 LEU A C 1
ATOM 703 O O . LEU A 1 90 ? -23.690 22.848 32.560 1.00 67.62 90 LEU A O 1
ATOM 707 N N . ARG A 1 91 ? -23.815 23.348 34.752 1.00 67.62 91 ARG A N 1
ATOM 708 C CA . ARG A 1 91 ? -24.300 24.729 34.572 1.00 67.62 91 ARG A CA 1
ATOM 709 C C . ARG A 1 91 ? -23.269 25.638 33.910 1.00 67.62 91 ARG A C 1
ATOM 711 O O . ARG A 1 91 ? -23.653 26.427 33.059 1.00 67.62 91 ARG A O 1
ATOM 718 N N . ALA A 1 92 ? -21.983 25.502 34.234 1.00 69.56 92 ALA A N 1
ATOM 719 C CA . ALA A 1 92 ? -20.919 26.288 33.599 1.00 69.56 92 ALA A CA 1
ATOM 720 C C . ALA A 1 92 ? -20.766 26.007 32.090 1.00 69.56 92 ALA A C 1
ATOM 722 O O . ALA A 1 92 ? -20.232 26.835 31.355 1.00 69.56 92 ALA A O 1
ATOM 723 N N . ARG A 1 93 ? -21.235 24.843 31.622 1.00 67.12 93 ARG A N 1
ATOM 724 C CA . ARG A 1 93 ? -21.207 24.443 30.207 1.00 67.12 93 ARG A CA 1
ATOM 725 C C . ARG A 1 93 ? -22.526 24.707 29.475 1.00 67.12 93 ARG A C 1
ATOM 727 O O . ARG A 1 93 ? -22.561 24.608 28.249 1.00 67.12 93 ARG A O 1
ATOM 734 N N . MET A 1 94 ? -23.597 25.031 30.201 1.00 73.50 94 MET A N 1
ATOM 735 C CA . MET A 1 94 ? -24.858 25.462 29.604 1.00 73.50 94 MET A CA 1
ATOM 736 C C . MET A 1 94 ? -24.675 26.892 29.073 1.00 73.50 94 MET A C 1
ATOM 738 O O . MET A 1 94 ? -24.325 27.781 29.851 1.00 73.50 94 MET A O 1
ATOM 742 N N . PRO A 1 95 ? -24.889 27.148 27.770 1.00 70.81 95 PRO A N 1
ATOM 743 C CA . PRO A 1 95 ? -24.909 28.514 27.263 1.00 70.81 95 PRO A CA 1
ATOM 744 C C . PRO A 1 95 ? -26.011 29.309 27.988 1.00 70.81 95 PRO A C 1
ATOM 746 O O . PRO A 1 95 ? -27.036 28.720 28.352 1.00 70.81 95 PRO A O 1
ATOM 749 N N . PRO A 1 96 ? -25.817 30.619 28.237 1.00 73.62 96 PRO A N 1
ATOM 750 C CA . PRO A 1 96 ? -26.803 31.421 28.952 1.00 73.62 96 PRO A CA 1
ATOM 751 C C . PRO A 1 96 ? -28.166 31.313 28.257 1.00 73.62 96 PRO A C 1
ATOM 753 O O . PRO A 1 96 ? -28.206 31.252 27.022 1.00 73.62 96 PRO A O 1
ATOM 756 N N . PRO A 1 97 ? -29.277 31.273 29.019 1.00 69.31 97 PRO A N 1
ATOM 757 C CA . PRO A 1 97 ? -30.599 31.196 28.424 1.00 69.31 97 PRO A CA 1
ATOM 758 C C . PRO A 1 97 ? -30.752 32.367 27.458 1.00 69.31 97 PRO A C 1
ATOM 760 O O . PRO A 1 97 ? -30.546 33.526 27.826 1.00 69.31 97 PRO A O 1
ATOM 763 N N . LEU A 1 98 ? -31.048 32.048 26.197 1.00 70.00 98 LEU A N 1
ATOM 764 C CA . LEU A 1 98 ? -31.327 33.061 25.192 1.00 70.00 98 LEU A CA 1
ATOM 765 C C . LEU A 1 98 ? -32.49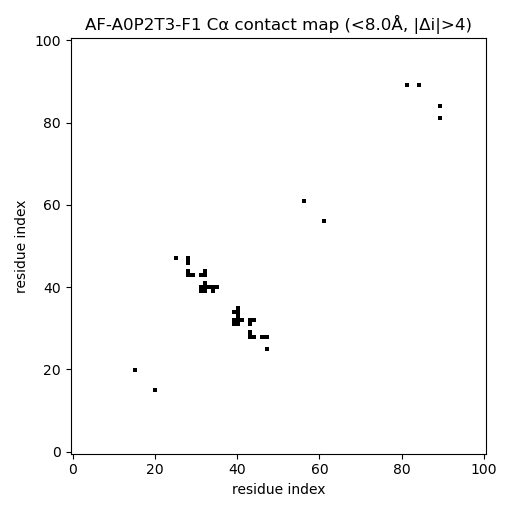2 33.900 25.719 1.00 70.00 98 LEU A C 1
ATOM 767 O O . LEU A 1 98 ? -33.554 33.363 26.023 1.00 70.00 98 LEU A O 1
ATOM 771 N N . HIS A 1 99 ? -32.263 35.204 25.869 1.00 64.69 99 HIS A N 1
ATOM 772 C CA . HIS A 1 99 ? -33.281 36.177 26.249 1.00 64.69 99 HIS A CA 1
ATOM 773 C C . HIS A 1 99 ? -34.459 36.060 25.272 1.00 64.69 99 HIS A C 1
ATOM 775 O O . HIS A 1 99 ? -34.394 36.550 24.146 1.00 64.69 99 HIS A O 1
ATOM 781 N N . THR A 1 100 ? -35.543 35.422 25.706 1.00 55.59 100 THR A N 1
ATOM 782 C CA . THR A 1 100 ? -36.861 35.553 25.082 1.00 55.59 100 THR A CA 1
ATOM 783 C C . THR A 1 100 ? -37.526 36.784 25.685 1.00 55.59 100 THR A C 1
ATOM 785 O O . THR A 1 100 ? -37.758 36.811 26.895 1.00 55.59 100 THR A O 1
ATOM 788 N N . LYS A 1 101 ? -37.697 37.824 24.862 1.00 47.09 101 LYS A N 1
ATOM 789 C CA . LYS A 1 101 ? -38.450 39.038 25.206 1.00 47.09 101 LYS A CA 1
ATOM 790 C C . LYS A 1 101 ? -39.905 38.714 25.512 1.00 47.09 101 LYS A C 1
ATOM 792 O O . LYS A 1 101 ? -40.424 37.774 24.868 1.00 47.09 101 LYS A O 1
#

Radius of gyration: 27.25 Å; Cα contacts (8 Å, |Δi|>4): 22; chains: 1; bounding box: 55×59×63 Å

Sequence (101 aa):
MRQMCTVSRKSLGGTQDWWTRRGRLLAWIDDAIDFDLISIMRFARVSGHDIESIKNAIESFWSDGQAEGQINCLKRSSAQNTAGAGPELLRARMPPPLHTK

Secondary structure (DSSP, 8-state):
--------------S--HHHHHHHHHHHHHHHHS-S-HHHHHHHHHHHHHHHHHHHHHHS---HHHHHHHHHHHHHHHHHHHHHS-HHHHHHHSPPPP---

pLDDT: mean 71.71, std 17.86, range [31.53, 93.56]

Foldseek 3Di:
DDDDPDPDDDDDDDPDDPVVVVVVLLVVLVVQCPDPPPVSNVVSVVVVVVVVVVVCPVVDDPPCVVVVVVVVVVVVVVVCVVVVPPVVVVVVPDDPPDDDD

Mean predicted aligned error: 17.91 Å

Nearest PDB structures (foldseek):
  7mil-assembly1_A  TM=4.440E-01  e=4.188E+00  Mus musculus

Solvent-accessible surface area (backbone atoms only — not comparable to full-atom values): 6287 Å² total; per-residue (Å²): 140,80,87,79,83,75,81,78,85,76,89,73,94,71,96,66,57,74,63,60,58,50,53,51,50,53,53,48,34,58,59,31,52,74,42,91,49,64,69,54,19,53,52,24,53,52,52,54,52,52,53,49,48,50,48,48,60,69,72,42,74,75,77,50,70,67,56,52,50,52,52,50,53,50,53,50,49,53,50,48,56,58,70,68,42,53,73,66,61,58,52,73,69,49,74,78,81,77,86,77,129

Organism: Roseibium aggregatum (strain ATCC 25650 / DSM 13394 / JCM 20685 / NBRC 16684 / NCIMB 2208 / IAM 12614 / B1) (NCBI:txid384765)